Protein AF-H0BVW9-F1 (afdb_monomer_lite)

Sequence (57 aa):
MAAASDQPAGAYTIVMRDDGARQWAYKGKPVYTYQADQKPGDRAGDNFKDVWHIIKE

Foldseek 3Di:
DDDPPDDADDQWDWDQDPVRDIFIAGVNHTDDDDPPQPDVPDPVQDCPVPPGHDDDD

pLDDT: mean 86.11, std 4.14, range [65.06, 92.31]

Structure (mmCIF, N/CA/C/O backbone):
data_AF-H0BVW9-F1
#
_entry.id   AF-H0BVW9-F1
#
loop_
_atom_site.group_PDB
_atom_site.id
_atom_site.type_symbol
_atom_site.label_atom_id
_atom_site.label_alt_id
_atom_site.label_comp_id
_atom_site.label_asym_id
_atom_site.label_entity_id
_atom_site.label_seq_id
_atom_site.pdbx_PDB_ins_code
_atom_site.Cartn_x
_atom_site.Cartn_y
_atom_site.Cartn_z
_atom_site.occupancy
_atom_site.B_iso_or_equiv
_atom_site.auth_seq_id
_atom_site.auth_comp_id
_atom_site.auth_asym_id
_atom_site.auth_atom_id
_atom_site.pdbx_PDB_model_num
ATOM 1 N N . MET A 1 1 ? 3.281 5.011 2.504 1.00 82.25 1 MET A N 1
ATOM 2 C CA . MET A 1 1 ? 2.180 5.831 1.943 1.00 82.25 1 MET A CA 1
ATOM 3 C C . MET A 1 1 ? 2.538 6.229 0.522 1.00 82.25 1 MET A C 1
ATOM 5 O O . MET A 1 1 ? 3.725 6.237 0.223 1.00 82.25 1 MET A O 1
ATOM 9 N N . ALA A 1 2 ? 1.552 6.503 -0.333 1.00 84.69 2 ALA A N 1
ATOM 10 C CA . ALA A 1 2 ? 1.780 6.944 -1.710 1.00 84.69 2 ALA A CA 1
ATOM 11 C C . ALA A 1 2 ? 1.828 8.479 -1.786 1.00 84.69 2 ALA A C 1
ATOM 13 O O . ALA A 1 2 ? 1.019 9.167 -1.152 1.00 84.69 2 ALA A O 1
ATOM 14 N N . ALA A 1 3 ? 2.774 9.013 -2.552 1.00 85.19 3 ALA A N 1
ATOM 15 C CA . ALA A 1 3 ? 2.904 10.441 -2.806 1.00 85.19 3 ALA A CA 1
ATOM 16 C C . ALA A 1 3 ? 1.828 10.946 -3.784 1.00 85.19 3 ALA A C 1
ATOM 18 O O . ALA A 1 3 ? 1.111 10.178 -4.419 1.00 85.19 3 ALA A O 1
ATOM 19 N N . ALA A 1 4 ? 1.700 12.270 -3.917 1.00 80.81 4 ALA A N 1
ATOM 20 C CA . ALA A 1 4 ? 0.738 12.878 -4.843 1.00 80.81 4 ALA A CA 1
ATOM 21 C C . ALA A 1 4 ? 1.047 12.635 -6.316 1.00 80.81 4 ALA A C 1
ATOM 23 O O . ALA A 1 4 ? 0.135 12.556 -7.132 1.00 80.81 4 ALA A O 1
ATOM 24 N N . SER A 1 5 ? 2.334 12.551 -6.624 1.00 85.44 5 SER A N 1
ATOM 25 C CA . SER A 1 5 ? 2.863 12.309 -7.957 1.00 85.44 5 SER A CA 1
ATOM 26 C C . SER A 1 5 ? 2.979 10.826 -8.291 1.00 85.44 5 SER A C 1
ATOM 28 O O . SER A 1 5 ? 3.311 10.504 -9.428 1.00 85.44 5 SER A O 1
ATOM 30 N N . ASP A 1 6 ? 2.734 9.932 -7.329 1.00 85.69 6 ASP A N 1
ATOM 31 C CA . ASP A 1 6 ? 2.826 8.498 -7.572 1.00 85.69 6 ASP A CA 1
ATOM 32 C C . ASP A 1 6 ? 1.718 8.062 -8.531 1.00 85.69 6 ASP A C 1
ATOM 34 O O . ASP A 1 6 ? 0.548 8.417 -8.369 1.00 85.69 6 ASP A O 1
ATOM 38 N N . GLN A 1 7 ? 2.101 7.284 -9.538 1.00 84.62 7 GLN A N 1
ATOM 39 C CA . GLN A 1 7 ? 1.180 6.680 -10.490 1.00 84.62 7 GLN A CA 1
ATOM 40 C C . GLN A 1 7 ? 1.175 5.164 -10.284 1.00 84.62 7 GLN A C 1
ATOM 42 O O . GLN A 1 7 ? 2.249 4.565 -10.187 1.00 84.62 7 GLN A O 1
ATOM 47 N N . PRO A 1 8 ? -0.004 4.527 -10.213 1.00 85.62 8 PRO A N 1
ATOM 48 C CA . PRO A 1 8 ? -0.086 3.079 -10.141 1.00 85.62 8 PRO A CA 1
ATOM 49 C C . PRO A 1 8 ? 0.515 2.420 -11.384 1.00 85.62 8 PRO A C 1
ATOM 51 O O . PRO A 1 8 ? 0.295 2.870 -12.506 1.00 85.62 8 PRO A O 1
ATOM 54 N N . ALA A 1 9 ? 1.264 1.339 -11.174 1.00 84.62 9 ALA A N 1
ATOM 55 C CA . ALA A 1 9 ? 1.891 0.560 -12.234 1.00 84.62 9 ALA A CA 1
ATOM 56 C C . ALA A 1 9 ? 1.692 -0.942 -11.985 1.00 84.62 9 ALA A C 1
ATOM 58 O O . ALA A 1 9 ? 1.770 -1.422 -10.852 1.00 84.62 9 ALA A O 1
ATOM 59 N N . GLY A 1 10 ? 1.434 -1.699 -13.053 1.00 86.88 10 GLY A N 1
ATOM 60 C CA . GLY A 1 10 ? 1.177 -3.137 -12.961 1.00 86.88 10 GLY A CA 1
ATOM 61 C C . GLY A 1 10 ? -0.033 -3.455 -12.075 1.00 86.88 10 GLY A C 1
ATOM 62 O O . GLY A 1 10 ? -1.126 -2.945 -12.298 1.00 86.88 10 GLY A O 1
ATOM 63 N N . ALA A 1 11 ? 0.161 -4.314 -11.071 1.00 88.56 11 ALA A N 1
ATOM 64 C CA . ALA A 1 11 ? -0.884 -4.711 -10.120 1.00 88.56 11 ALA A CA 1
ATOM 65 C C . ALA A 1 11 ? -1.003 -3.783 -8.893 1.00 88.56 11 ALA A C 1
ATOM 67 O O . ALA A 1 11 ? -1.794 -4.067 -7.985 1.00 88.56 11 ALA A O 1
ATOM 68 N N . TYR A 1 12 ? -0.220 -2.701 -8.847 1.00 90.38 12 TYR A N 1
ATOM 69 C CA . TYR A 1 12 ? -0.335 -1.681 -7.815 1.00 90.38 12 TYR A CA 1
ATOM 70 C C . TYR A 1 12 ? -1.438 -0.684 -8.157 1.00 90.38 12 TYR A C 1
ATOM 72 O O . TYR A 1 12 ? -1.577 -0.243 -9.291 1.00 90.38 12 TYR A O 1
ATOM 80 N N . THR A 1 13 ? -2.192 -0.290 -7.144 1.00 92.12 13 THR A N 1
ATOM 81 C CA . THR A 1 13 ? -3.229 0.741 -7.182 1.00 92.12 13 THR A CA 1
ATOM 82 C C . THR A 1 13 ? -3.015 1.703 -6.020 1.00 92.12 13 THR A C 1
ATOM 84 O O . THR A 1 13 ? -2.453 1.314 -4.998 1.00 92.12 13 THR A O 1
ATOM 87 N N . ILE A 1 14 ? -3.486 2.941 -6.131 1.00 91.56 14 ILE A N 1
ATOM 88 C CA . ILE A 1 14 ? -3.464 3.899 -5.020 1.00 91.56 14 ILE A CA 1
ATOM 89 C C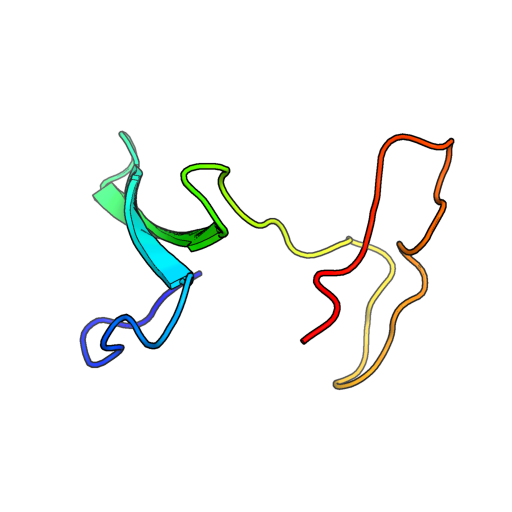 . ILE A 1 14 ? -4.890 4.053 -4.505 1.00 91.56 14 ILE A C 1
ATOM 91 O O . ILE A 1 14 ? -5.802 4.335 -5.278 1.00 91.56 14 ILE A O 1
ATOM 95 N N . VAL A 1 15 ? -5.077 3.863 -3.202 1.00 90.94 15 VAL A N 1
ATOM 96 C CA . VAL A 1 15 ? -6.364 4.032 -2.523 1.00 90.94 15 VAL A CA 1
ATOM 97 C C . VAL A 1 15 ? -6.319 5.254 -1.614 1.00 90.94 15 VAL A C 1
ATOM 99 O O . VAL A 1 15 ? -5.290 5.545 -0.998 1.00 90.94 15 VAL A O 1
ATOM 102 N N . MET A 1 16 ? -7.433 5.978 -1.535 1.00 89.81 16 MET A N 1
ATOM 103 C CA . MET A 1 16 ? -7.615 7.059 -0.571 1.00 89.81 16 MET A CA 1
ATOM 104 C C . MET A 1 16 ? -8.211 6.471 0.706 1.00 89.81 16 MET A C 1
ATOM 106 O O . MET A 1 16 ? -9.201 5.745 0.648 1.00 89.81 16 MET A O 1
ATOM 110 N N . ARG A 1 17 ? -7.571 6.736 1.839 1.00 87.62 17 ARG A N 1
ATOM 111 C CA . ARG A 1 17 ? -8.037 6.334 3.166 1.00 87.62 17 ARG A CA 1
ATOM 112 C C . ARG A 1 17 ? -9.004 7.382 3.716 1.00 87.62 17 ARG A C 1
ATOM 114 O O . ARG A 1 17 ? -8.978 8.536 3.293 1.00 87.62 17 ARG A O 1
ATOM 121 N N . ASP A 1 18 ? -9.792 6.995 4.713 1.00 87.81 18 ASP A N 1
ATOM 122 C CA . ASP A 1 18 ? -10.762 7.883 5.373 1.00 87.81 18 ASP A CA 1
ATOM 123 C C . ASP A 1 18 ? -10.100 9.079 6.081 1.00 87.81 18 ASP A C 1
ATOM 125 O O . ASP A 1 18 ? -10.711 10.130 6.245 1.00 87.81 18 ASP A O 1
ATOM 129 N N . ASP A 1 19 ? -8.824 8.938 6.455 1.00 87.25 19 ASP A N 1
ATOM 130 C CA . ASP A 1 19 ? -7.983 10.004 7.017 1.00 87.25 19 ASP A CA 1
ATOM 131 C C . ASP A 1 19 ? -7.469 11.009 5.957 1.00 87.25 19 ASP A C 1
ATOM 133 O O . ASP A 1 19 ? -6.714 11.927 6.279 1.00 87.25 19 ASP A O 1
ATOM 137 N N . GLY A 1 20 ?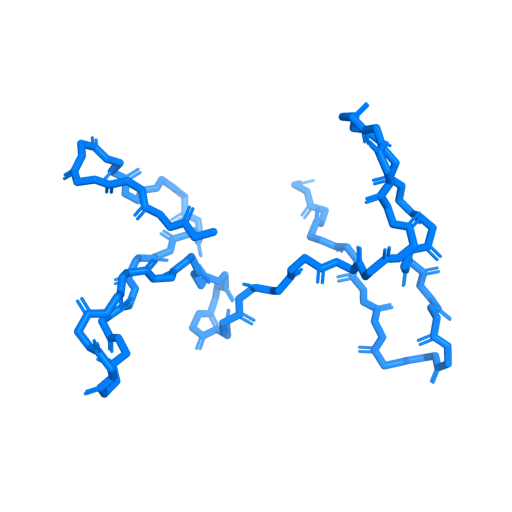 -7.870 10.852 4.689 1.00 87.38 20 GLY A N 1
ATOM 138 C CA . GLY A 1 20 ? -7.452 11.685 3.560 1.00 87.38 20 GLY A CA 1
ATOM 139 C C . GLY A 1 20 ? -6.076 11.328 2.990 1.00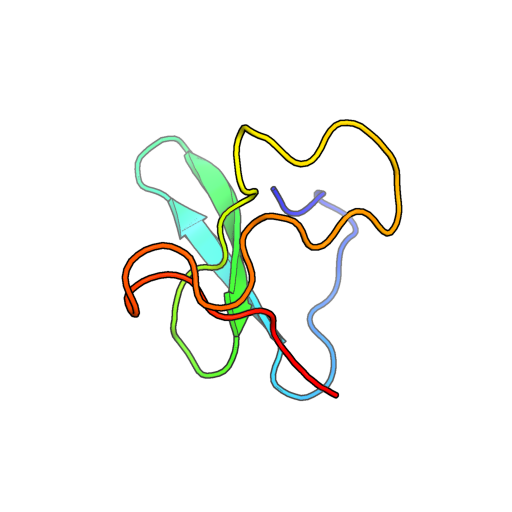 87.38 20 GLY A C 1
ATOM 140 O O . GLY A 1 20 ? -5.650 11.912 1.990 1.00 87.38 20 GLY A O 1
ATOM 141 N N . ALA A 1 21 ? -5.364 10.365 3.580 1.00 88.88 21 ALA A N 1
ATOM 142 C CA . ALA A 1 21 ? -4.055 9.955 3.102 1.00 88.88 21 ALA A CA 1
ATOM 143 C C . ALA A 1 21 ? -4.157 8.930 1.959 1.00 88.88 21 ALA A C 1
ATOM 145 O O . ALA A 1 21 ? -5.086 8.127 1.873 1.00 88.88 21 ALA A O 1
ATOM 146 N N . ARG A 1 22 ? -3.159 8.922 1.069 1.00 90.88 22 ARG A N 1
ATOM 147 C CA . ARG A 1 22 ? -3.065 7.953 -0.033 1.00 90.88 22 ARG A CA 1
ATOM 148 C C . ARG A 1 22 ? -2.176 6.780 0.346 1.00 90.88 22 ARG A C 1
ATOM 150 O O . ARG A 1 22 ? -1.042 6.963 0.793 1.00 90.88 22 ARG A O 1
ATOM 157 N N . GLN A 1 23 ? -2.666 5.568 0.132 1.00 92.31 23 GLN A N 1
ATOM 158 C CA . GLN A 1 23 ? -1.948 4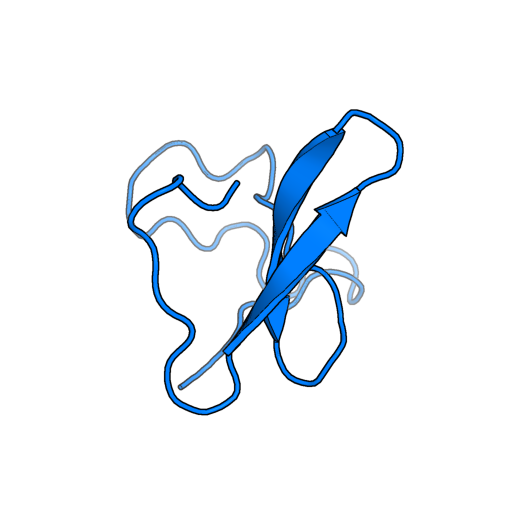.334 0.425 1.00 92.31 23 GLN A CA 1
ATOM 159 C C . GLN A 1 23 ? -1.813 3.476 -0.829 1.00 92.31 23 GLN A C 1
ATOM 161 O O . GLN A 1 23 ? -2.715 3.410 -1.660 1.00 92.31 23 GLN A O 1
ATOM 166 N N . TRP A 1 24 ? -0.675 2.799 -0.946 1.00 91.94 24 TRP A N 1
ATOM 167 C CA . TRP A 1 24 ? -0.471 1.775 -1.959 1.00 91.94 24 TRP A CA 1
ATOM 168 C C . TRP A 1 24 ? -1.315 0.543 -1.641 1.00 91.94 24 TRP A C 1
ATOM 170 O O . TRP A 1 24 ? -1.388 0.106 -0.496 1.00 91.94 24 TRP A O 1
ATOM 180 N N . ALA A 1 25 ? -1.929 -0.032 -2.661 1.00 91.81 25 ALA A N 1
ATOM 181 C CA . ALA A 1 25 ? -2.622 -1.304 -2.615 1.00 91.81 25 ALA A CA 1
ATOM 182 C C . ALA A 1 25 ? -2.087 -2.200 -3.734 1.00 91.81 25 ALA A C 1
ATOM 184 O O . ALA A 1 25 ? -1.772 -1.720 -4.816 1.00 91.81 25 ALA A O 1
ATOM 185 N N . TYR A 1 26 ? -1.982 -3.497 -3.482 1.00 90.12 26 TYR A N 1
ATOM 186 C CA . TYR A 1 26 ? -1.547 -4.485 -4.459 1.00 90.12 26 TYR A CA 1
ATOM 187 C C . TYR A 1 26 ? -2.656 -5.514 -4.641 1.00 90.12 26 TYR A C 1
ATOM 189 O O . TYR A 1 26 ? -3.136 -6.091 -3.663 1.00 90.12 26 TYR A O 1
ATOM 197 N N . LYS A 1 27 ? -3.119 -5.703 -5.884 1.00 88.06 27 LYS A N 1
ATOM 198 C CA . LYS A 1 27 ? -4.281 -6.561 -6.203 1.00 88.06 27 LYS A CA 1
ATOM 199 C C . LYS A 1 27 ? -5.511 -6.253 -5.327 1.00 88.06 27 LYS A C 1
ATOM 201 O O . LYS A 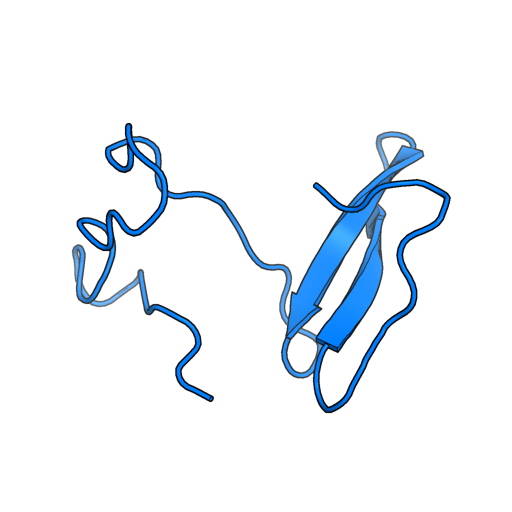1 27 ? -6.185 -7.157 -4.837 1.00 88.06 27 LYS A O 1
ATOM 206 N N . GLY A 1 28 ? -5.770 -4.967 -5.081 1.00 85.19 28 GLY A N 1
ATOM 207 C CA . GLY A 1 28 ? -6.897 -4.495 -4.267 1.00 85.19 28 GLY A CA 1
ATOM 208 C C . GLY A 1 28 ? -6.719 -4.625 -2.748 1.00 85.19 28 GLY A C 1
ATOM 209 O O . GLY A 1 28 ? -7.646 -4.303 -2.010 1.00 85.19 28 GLY A O 1
ATOM 210 N N . LYS A 1 29 ? -5.554 -5.070 -2.255 1.00 86.12 29 LYS A N 1
ATOM 211 C CA . LYS A 1 29 ? -5.254 -5.152 -0.816 1.00 86.12 29 LYS A CA 1
ATOM 212 C C . LYS A 1 29 ? -4.294 -4.033 -0.394 1.00 86.12 29 LYS A C 1
ATOM 214 O O . LYS A 1 29 ? -3.247 -3.904 -1.025 1.00 86.12 29 LYS A O 1
ATOM 219 N N . PRO A 1 30 ? -4.602 -3.235 0.644 1.00 89.06 30 PRO A N 1
ATOM 220 C CA . PRO A 1 30 ? -3.711 -2.175 1.114 1.00 89.06 30 PRO A CA 1
ATOM 221 C C . PRO A 1 30 ? -2.377 -2.738 1.624 1.00 89.06 30 PRO A C 1
ATOM 223 O O . PRO A 1 30 ? -2.341 -3.754 2.316 1.00 89.06 30 PRO A O 1
ATOM 226 N N . VAL A 1 31 ? -1.283 -2.063 1.275 1.00 88.88 31 VAL A N 1
ATOM 227 C CA . VAL A 1 31 ? 0.097 -2.443 1.606 1.00 88.88 31 VAL A CA 1
ATOM 228 C C . VAL A 1 31 ? 0.581 -1.623 2.788 1.00 88.88 31 VAL A C 1
ATOM 230 O O . VAL A 1 31 ? 0.481 -0.393 2.782 1.00 88.88 31 VAL A O 1
ATOM 233 N N . TYR A 1 32 ? 1.137 -2.292 3.791 1.00 86.19 32 TYR A N 1
ATOM 234 C CA . TYR A 1 32 ? 1.644 -1.665 5.006 1.00 86.19 32 TYR A CA 1
ATOM 235 C C . TYR A 1 32 ? 3.154 -1.831 5.116 1.00 86.19 32 TYR A C 1
ATOM 237 O O . TYR A 1 32 ? 3.721 -2.813 4.646 1.00 86.19 32 TYR A O 1
ATOM 245 N N . THR A 1 33 ? 3.797 -0.862 5.760 1.00 85.06 33 THR A N 1
ATOM 246 C CA . THR A 1 33 ? 5.199 -0.972 6.165 1.00 85.06 33 THR A CA 1
ATOM 247 C C . THR A 1 33 ? 5.284 -1.794 7.440 1.00 85.06 33 THR A C 1
ATOM 249 O O . THR A 1 33 ? 4.490 -1.583 8.363 1.00 85.06 33 THR A O 1
ATOM 252 N N . TYR A 1 34 ? 6.248 -2.702 7.513 1.00 86.00 34 TYR A N 1
ATOM 253 C CA . TYR A 1 34 ? 6.487 -3.464 8.726 1.00 86.00 34 TYR A CA 1
ATOM 254 C C . TYR A 1 34 ? 7.362 -2.659 9.692 1.00 86.00 34 TYR A C 1
ATOM 256 O O . TYR A 1 34 ? 8.363 -2.076 9.294 1.00 86.00 34 TYR A O 1
ATOM 264 N N . GLN A 1 35 ? 6.983 -2.600 10.972 1.00 86.25 35 GLN A N 1
ATOM 265 C CA . GLN A 1 35 ? 7.638 -1.712 11.945 1.00 86.25 35 GLN A CA 1
ATOM 266 C C . GLN A 1 35 ? 9.110 -2.072 12.210 1.00 86.25 35 GLN A C 1
ATOM 268 O O . GLN A 1 35 ? 9.887 -1.198 12.586 1.00 86.25 35 GLN A O 1
ATOM 273 N N . ALA A 1 36 ? 9.496 -3.339 12.036 1.00 84.88 36 ALA A N 1
ATOM 274 C CA . ALA A 1 36 ? 10.882 -3.757 12.237 1.00 84.88 36 ALA A CA 1
ATOM 275 C C . ALA A 1 36 ? 11.786 -3.492 11.021 1.00 84.88 36 ALA A C 1
ATOM 277 O O . ALA A 1 36 ? 13.000 -3.628 11.157 1.00 84.88 36 ALA A O 1
ATOM 278 N N . ASP A 1 37 ? 11.226 -3.115 9.866 1.00 85.00 37 ASP A N 1
ATOM 279 C CA . ASP A 1 37 ? 12.019 -2.722 8.702 1.00 85.00 37 ASP A CA 1
ATOM 280 C C . ASP A 1 37 ? 12.541 -1.295 8.935 1.00 85.00 37 ASP A C 1
ATOM 282 O O . ASP A 1 37 ? 11.773 -0.331 8.954 1.00 85.00 37 ASP A O 1
ATOM 286 N N . GLN A 1 38 ? 13.849 -1.155 9.162 1.00 84.19 38 GLN A N 1
ATOM 287 C CA . GLN A 1 38 ? 14.476 0.129 9.510 1.00 84.19 38 GLN A CA 1
ATOM 288 C C . GLN A 1 38 ? 15.257 0.737 8.348 1.00 84.19 38 GLN A C 1
ATOM 290 O O . GLN A 1 38 ? 15.507 1.944 8.329 1.00 84.19 38 GLN A O 1
ATOM 295 N N . LYS A 1 39 ? 15.669 -0.088 7.385 1.00 86.69 39 LYS A N 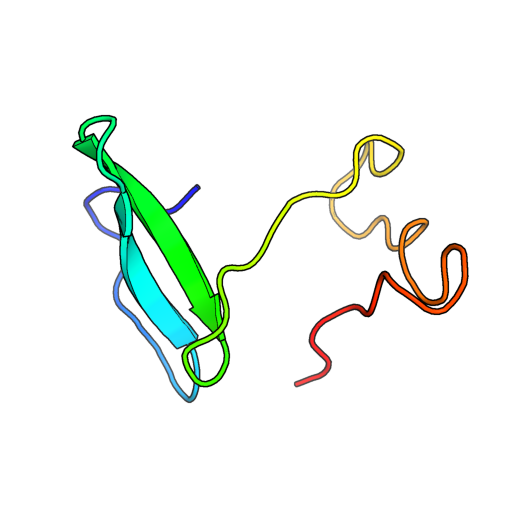1
ATOM 296 C CA . LYS A 1 39 ? 16.484 0.312 6.242 1.00 86.69 39 LYS A CA 1
ATOM 297 C C . LYS A 1 39 ? 15.784 -0.021 4.926 1.00 86.69 39 LYS A C 1
ATOM 299 O O . LYS A 1 39 ? 15.030 -0.992 4.848 1.00 86.69 39 LYS A O 1
ATOM 304 N N . PRO A 1 40 ? 16.055 0.746 3.854 1.00 80.44 40 PRO A N 1
ATOM 305 C CA . PRO A 1 40 ? 15.611 0.381 2.517 1.00 80.44 40 PRO A CA 1
ATOM 306 C C . PRO A 1 40 ? 16.094 -1.026 2.152 1.00 80.44 40 PRO A C 1
ATOM 308 O O . PRO A 1 40 ? 17.288 -1.311 2.215 1.00 80.44 40 PRO A O 1
ATOM 311 N N . GLY A 1 41 ? 15.163 -1.892 1.760 1.00 81.50 41 GLY A N 1
ATOM 312 C CA . GLY A 1 41 ? 15.456 -3.284 1.417 1.00 81.50 41 GLY A CA 1
ATOM 313 C C . GLY A 1 41 ? 15.355 -4.271 2.581 1.00 81.50 41 GLY A C 1
ATOM 314 O O . GLY A 1 41 ? 15.441 -5.473 2.324 1.00 81.50 41 GLY A O 1
ATOM 315 N N . ASP A 1 42 ? 15.116 -3.808 3.814 1.00 84.56 42 ASP A N 1
ATOM 316 C CA . ASP A 1 42 ? 14.730 -4.702 4.905 1.00 84.56 42 ASP A CA 1
ATOM 317 C C . ASP A 1 42 ? 13.408 -5.400 4.557 1.00 84.56 42 ASP A C 1
ATOM 319 O O . ASP A 1 42 ? 12.494 -4.819 3.968 1.00 84.56 42 ASP A O 1
ATOM 323 N N . ARG A 1 43 ? 13.354 -6.694 4.871 1.00 85.81 43 ARG A N 1
ATOM 324 C CA . ARG A 1 43 ? 12.209 -7.583 4.628 1.00 85.81 43 ARG A CA 1
ATOM 325 C C . ARG A 1 43 ? 11.944 -8.441 5.864 1.00 85.81 43 ARG A C 1
ATOM 327 O O . ARG A 1 43 ? 11.564 -9.603 5.746 1.00 85.81 43 ARG A O 1
ATOM 334 N N . ALA A 1 44 ? 12.195 -7.896 7.055 1.00 84.25 44 ALA A N 1
ATOM 335 C CA . ALA A 1 44 ? 12.066 -8.615 8.322 1.00 84.25 44 ALA A CA 1
ATOM 336 C C . ALA A 1 44 ? 10.608 -8.992 8.635 1.00 84.25 44 ALA A C 1
ATOM 338 O O . ALA A 1 44 ? 10.357 -9.844 9.486 1.00 84.25 44 ALA A O 1
ATOM 339 N N . GLY A 1 45 ? 9.652 -8.361 7.948 1.00 81.94 45 GLY A N 1
ATOM 340 C CA . GLY A 1 45 ? 8.240 -8.720 8.005 1.00 81.94 45 GLY A CA 1
ATOM 341 C C . GLY A 1 45 ? 7.860 -9.965 7.206 1.00 81.94 45 GLY A C 1
ATOM 342 O O . GLY A 1 45 ? 6.778 -10.491 7.440 1.00 81.94 45 GLY A O 1
ATOM 343 N N . ASP A 1 46 ? 8.689 -10.462 6.280 1.00 85.88 46 ASP A N 1
ATOM 344 C CA . ASP A 1 46 ? 8.303 -11.621 5.462 1.00 85.88 46 ASP A CA 1
ATOM 345 C C . ASP A 1 46 ? 8.120 -12.878 6.328 1.00 85.88 46 ASP A C 1
ATOM 347 O O . ASP A 1 46 ? 8.999 -13.234 7.112 1.00 85.88 46 ASP A O 1
ATOM 351 N N . ASN A 1 47 ? 6.981 -13.561 6.183 1.00 86.44 47 ASN A N 1
ATOM 352 C CA . ASN A 1 47 ? 6.542 -14.689 7.016 1.00 86.44 47 ASN A CA 1
ATOM 353 C C . ASN A 1 47 ? 6.358 -14.361 8.508 1.00 86.44 47 ASN A C 1
ATOM 355 O O . ASN A 1 47 ? 6.218 -15.274 9.331 1.00 86.44 47 ASN A O 1
ATOM 359 N N . PHE A 1 48 ? 6.310 -13.083 8.899 1.00 87.12 48 PHE A N 1
ATOM 360 C CA . PHE A 1 48 ? 6.094 -12.750 10.301 1.00 87.12 48 PHE A CA 1
ATOM 361 C C . PHE A 1 48 ? 4.695 -13.190 10.748 1.00 87.12 48 PHE A C 1
ATOM 363 O O . PHE A 1 48 ? 3.667 -12.667 10.302 1.00 87.12 48 PHE A O 1
ATOM 370 N N . LYS A 1 49 ? 4.678 -14.177 11.653 1.00 84.56 49 LYS A N 1
ATOM 371 C CA . LYS A 1 49 ? 3.474 -14.837 12.181 1.00 84.56 49 LYS A CA 1
ATOM 372 C C . LYS A 1 49 ? 2.535 -15.398 11.102 1.00 84.56 49 LYS A C 1
ATOM 374 O O . LYS A 1 49 ? 1.344 -15.487 11.366 1.00 84.56 49 LYS A O 1
ATOM 379 N N . ASP A 1 50 ? 3.037 -15.728 9.908 1.00 84.06 50 ASP A N 1
ATOM 380 C CA . ASP A 1 50 ? 2.232 -16.174 8.747 1.00 84.06 50 ASP A CA 1
ATOM 381 C C . ASP A 1 50 ? 1.230 -15.122 8.206 1.00 84.06 50 ASP A C 1
ATOM 383 O O . ASP A 1 50 ? 0.556 -15.326 7.201 1.00 84.06 50 ASP A O 1
ATOM 387 N N . VAL A 1 51 ? 1.152 -13.946 8.838 1.00 85.12 51 VAL A N 1
ATOM 388 C CA . VAL A 1 51 ? 0.209 -12.872 8.482 1.00 85.12 51 VAL A CA 1
ATOM 389 C C . VAL A 1 51 ? 0.855 -11.856 7.544 1.00 85.12 51 VAL A C 1
ATOM 391 O O . VAL A 1 51 ? 0.180 -11.276 6.692 1.00 85.12 51 VAL A O 1
ATOM 394 N N . TRP A 1 52 ? 2.157 -11.627 7.697 1.00 85.94 52 TRP A N 1
ATOM 395 C CA . TRP A 1 52 ? 2.896 -10.664 6.892 1.00 85.94 52 TRP A CA 1
ATOM 396 C C . TRP A 1 52 ? 3.621 -11.353 5.746 1.00 85.94 52 TRP A C 1
ATOM 398 O O . TRP A 1 52 ? 4.374 -12.303 5.945 1.00 85.94 52 TRP A O 1
ATOM 408 N N . HIS A 1 53 ? 3.409 -10.824 4.546 1.00 86.56 53 HIS A N 1
ATOM 409 C CA . HIS A 1 53 ? 4.025 -11.306 3.319 1.00 86.56 53 HIS A CA 1
ATOM 410 C C . HIS A 1 53 ? 4.510 -10.111 2.521 1.00 86.56 53 HIS A C 1
ATOM 412 O O . HIS A 1 53 ? 3.770 -9.138 2.337 1.00 86.56 53 HIS A O 1
ATOM 418 N N . ILE A 1 54 ? 5.744 -10.184 2.035 1.00 88.88 54 ILE A N 1
ATOM 419 C CA . ILE A 1 54 ? 6.235 -9.180 1.094 1.00 88.88 54 ILE A CA 1
ATOM 420 C C . ILE A 1 54 ? 5.573 -9.380 -0.266 1.00 88.88 54 ILE A C 1
ATOM 422 O O . ILE A 1 54 ? 5.285 -10.503 -0.691 1.00 88.88 54 ILE A O 1
ATOM 426 N N . ILE A 1 55 ? 5.371 -8.283 -0.986 1.00 86.06 55 ILE A N 1
ATOM 427 C CA . ILE A 1 55 ? 4.951 -8.362 -2.380 1.00 86.06 55 ILE A CA 1
ATOM 428 C C . ILE A 1 55 ? 6.169 -8.779 -3.195 1.00 86.06 55 ILE A C 1
ATOM 430 O O . ILE A 1 55 ? 7.185 -8.086 -3.206 1.00 86.06 55 ILE A O 1
ATOM 434 N N . LYS A 1 56 ? 6.061 -9.937 -3.839 1.00 77.56 56 LYS A N 1
ATOM 435 C CA . LYS A 1 56 ? 7.049 -10.433 -4.795 1.00 77.56 56 LYS A CA 1
ATOM 436 C C . LYS A 1 56 ? 6.569 -10.038 -6.189 1.00 77.56 56 LYS A C 1
ATOM 438 O O . LYS A 1 56 ? 5.394 -10.240 -6.505 1.00 77.56 56 LYS A O 1
ATOM 443 N N . GLU A 1 57 ? 7.454 -9.403 -6.948 1.00 65.06 57 GLU A N 1
ATOM 444 C CA . GLU A 1 57 ? 7.236 -9.047 -8.356 1.00 65.06 57 GLU A CA 1
ATOM 445 C C . GLU A 1 57 ? 7.338 -10.276 -9.263 1.00 65.06 57 GLU A C 1
ATOM 447 O O . GLU A 1 57 ? 8.176 -11.161 -8.965 1.00 65.06 57 GLU A O 1
#

Secondary structure (DSSP, 8-state):
---TT----TTEEEEE-TTS-EEEEETTEE----TT--STT--TTTTGGGT--PPP-

Radius of gyration: 12.16 Å; chains: 1; bounding box: 27×29×25 Å